Protein AF-A0A961AZD5-F1 (afdb_monomer_lite)

Secondary structure (DSSP, 8-state):
-HHHHHHHHHHHHHHHHTT-------SSSSHHHHHHHHHHHHHTT--HHHHHHHHHHHHHTTTS--S-SSHHHHHHHH-

pLDDT: mean 96.8, std 3.0, range [76.75, 98.75]

Structure (mmCIF, N/CA/C/O backbone):
data_AF-A0A961AZD5-F1
#
_entry.id   AF-A0A961AZD5-F1
#
loop_
_atom_site.group_PDB
_atom_site.id
_atom_site.type_symbol
_atom_site.label_atom_id
_atom_site.label_alt_id
_atom_site.label_comp_id
_atom_site.label_asym_id
_atom_site.label_entity_id
_atom_site.label_seq_id
_atom_site.pdbx_PDB_ins_code
_atom_site.Cartn_x
_atom_site.Cartn_y
_atom_site.Cartn_z
_atom_site.occupancy
_atom_site.B_iso_or_equiv
_atom_site.auth_seq_id
_atom_site.auth_comp_id
_atom_site.auth_asym_id
_atom_site.auth_atom_id
_atom_site.pdbx_PDB_model_num
ATOM 1 N N . GLU A 1 1 ? 6.704 13.431 1.607 1.00 76.75 1 GLU A N 1
ATOM 2 C CA . GLU A 1 1 ? 5.833 12.448 0.925 1.00 76.75 1 GLU A CA 1
ATOM 3 C C . GLU A 1 1 ? 5.157 11.485 1.906 1.00 76.75 1 GLU A C 1
ATOM 5 O O . GLU A 1 1 ? 3.933 11.434 1.942 1.00 76.75 1 GLU A O 1
ATOM 10 N N . GLU A 1 2 ? 5.922 10.825 2.783 1.00 90.56 2 GLU A N 1
ATOM 11 C CA . GLU A 1 2 ? 5.418 9.855 3.776 1.00 90.56 2 GLU A CA 1
ATOM 12 C C . GLU A 1 2 ? 4.226 10.346 4.621 1.00 90.56 2 GLU A C 1
ATOM 14 O O . GLU A 1 2 ? 3.237 9.629 4.758 1.00 90.56 2 GLU A O 1
ATOM 19 N N . LYS A 1 3 ? 4.257 11.585 5.140 1.00 94.19 3 LYS A N 1
ATOM 20 C CA . LYS A 1 3 ? 3.135 12.147 5.922 1.00 94.19 3 LYS A CA 1
ATOM 21 C C . LYS A 1 3 ? 1.807 12.092 5.155 1.00 94.19 3 LYS A C 1
ATOM 23 O O . LYS A 1 3 ? 0.792 11.701 5.724 1.00 94.19 3 LYS A O 1
ATOM 28 N N . GLY A 1 4 ? 1.819 12.456 3.871 1.00 95.25 4 GLY A N 1
ATOM 29 C CA . GLY A 1 4 ? 0.631 12.410 3.017 1.00 95.25 4 GLY A CA 1
ATOM 30 C C . GLY A 1 4 ? 0.140 10.978 2.808 1.00 95.25 4 GLY A C 1
ATOM 31 O O . GLY A 1 4 ? -1.049 10.716 2.948 1.00 95.25 4 GLY A O 1
ATOM 32 N N . ILE A 1 5 ? 1.061 10.038 2.579 1.00 96.06 5 ILE A N 1
ATOM 33 C CA . ILE A 1 5 ? 0.750 8.608 2.433 1.00 96.06 5 ILE A CA 1
ATOM 34 C C . ILE A 1 5 ? 0.095 8.048 3.698 1.00 96.06 5 ILE A C 1
ATOM 36 O O . ILE A 1 5 ? -0.902 7.339 3.601 1.00 96.06 5 ILE A O 1
ATOM 40 N N . ARG A 1 6 ? 0.597 8.393 4.890 1.00 95.75 6 ARG A N 1
ATOM 41 C CA . ARG A 1 6 ? 0.015 7.921 6.157 1.00 95.75 6 ARG A CA 1
ATOM 42 C C . ARG A 1 6 ? -1.379 8.496 6.413 1.00 95.75 6 ARG A C 1
ATOM 44 O O . ARG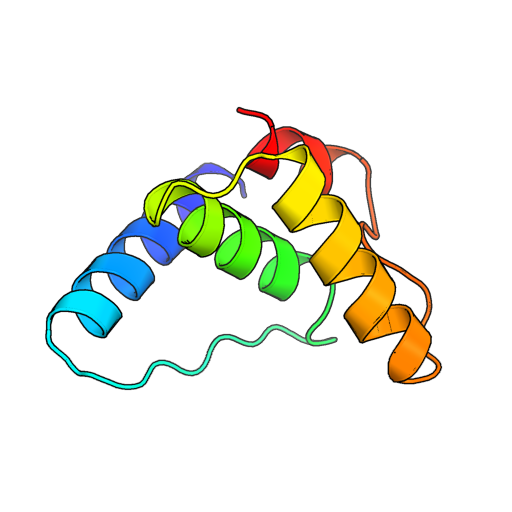 A 1 6 ? -2.242 7.771 6.909 1.00 95.75 6 ARG A O 1
ATOM 51 N N . ILE A 1 7 ? -1.605 9.764 6.058 1.00 97.56 7 ILE A N 1
ATOM 52 C CA . ILE A 1 7 ? -2.931 10.399 6.130 1.00 97.56 7 ILE A CA 1
ATOM 53 C C . ILE A 1 7 ? -3.897 9.705 5.163 1.00 97.56 7 ILE A C 1
ATOM 55 O O . ILE A 1 7 ? -4.974 9.290 5.581 1.00 97.56 7 ILE A O 1
ATOM 59 N N . LEU A 1 8 ? -3.494 9.512 3.904 1.00 97.31 8 LEU A N 1
ATOM 60 C CA . LEU A 1 8 ? -4.307 8.816 2.903 1.00 97.31 8 LEU A CA 1
ATOM 61 C C . LEU A 1 8 ? -4.604 7.376 3.322 1.00 97.31 8 LEU A C 1
ATOM 63 O O . LEU A 1 8 ? -5.756 6.969 3.299 1.00 97.31 8 LEU A O 1
ATOM 67 N N . GLY A 1 9 ? -3.601 6.624 3.777 1.00 97.75 9 GLY A N 1
ATOM 68 C CA . GLY A 1 9 ? -3.791 5.249 4.234 1.00 97.75 9 GLY A CA 1
ATOM 69 C C . GLY A 1 9 ? -4.747 5.145 5.425 1.00 97.75 9 GLY A C 1
ATOM 70 O O . GLY A 1 9 ? -5.534 4.206 5.496 1.00 97.75 9 GLY A O 1
ATOM 71 N N . LYS A 1 10 ? -4.741 6.127 6.339 1.00 98.06 10 LYS A N 1
ATOM 72 C CA . LYS A 1 10 ? -5.743 6.213 7.414 1.00 98.06 10 LYS A CA 1
ATOM 73 C C . LYS A 1 10 ? -7.151 6.440 6.848 1.00 98.06 10 LYS A C 1
ATOM 75 O O . LYS A 1 10 ? -8.050 5.681 7.190 1.00 98.06 10 LYS A O 1
ATOM 80 N N . LEU A 1 11 ? -7.326 7.433 5.975 1.00 98.31 11 LEU A N 1
ATOM 81 C CA . LEU A 1 11 ? -8.631 7.769 5.389 1.00 98.31 11 LEU A CA 1
ATOM 82 C C . LEU A 1 11 ? -9.210 6.613 4.564 1.00 98.31 11 LEU A C 1
ATOM 84 O O . LEU A 1 11 ? -10.389 6.301 4.689 1.00 98.31 11 LEU A O 1
ATOM 88 N N . VAL A 1 12 ? -8.381 5.949 3.753 1.00 98.56 12 VAL A N 1
ATOM 89 C CA . VAL A 1 12 ? -8.792 4.776 2.967 1.00 98.56 12 VAL A CA 1
ATOM 90 C C . VAL A 1 12 ? -9.247 3.649 3.894 1.00 98.5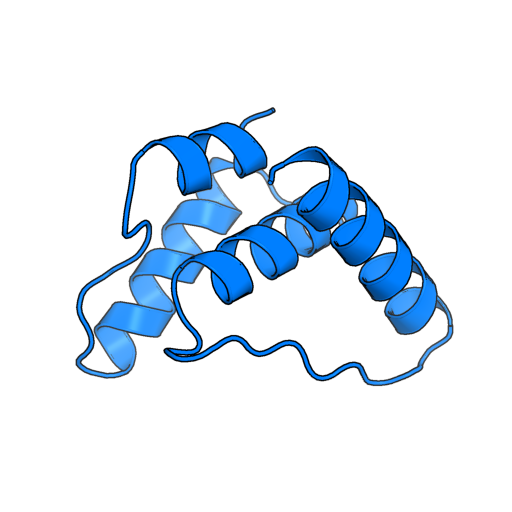6 12 VAL A C 1
ATOM 92 O O . VAL A 1 12 ? -10.306 3.075 3.674 1.00 98.56 12 VAL A O 1
ATOM 95 N N . HIS A 1 13 ? -8.489 3.359 4.954 1.00 98.56 13 HIS A N 1
ATOM 96 C CA . HIS A 1 13 ? -8.856 2.333 5.930 1.00 98.56 13 HIS A CA 1
ATOM 97 C C . HIS A 1 13 ? -10.195 2.640 6.626 1.00 98.56 13 HIS A C 1
ATOM 99 O O . HIS A 1 13 ? -11.053 1.768 6.706 1.00 98.56 13 HIS A O 1
ATOM 105 N N . GLU A 1 14 ? -10.411 3.882 7.073 1.00 98.56 14 GLU A N 1
ATOM 106 C CA . GLU A 1 14 ? -11.680 4.313 7.686 1.00 98.56 14 GLU A CA 1
ATOM 107 C C . GLU A 1 14 ? -12.868 4.169 6.722 1.00 98.56 14 GLU A C 1
ATOM 109 O O . GLU A 1 14 ? -13.932 3.699 7.119 1.00 98.56 14 GLU A O 1
ATOM 114 N N . LYS A 1 15 ? -12.675 4.511 5.444 1.00 98.62 15 LYS A N 1
ATOM 115 C CA . LYS A 1 15 ? -13.697 4.368 4.401 1.00 98.62 15 LYS A CA 1
ATOM 116 C C . LYS A 1 15 ? -14.054 2.910 4.118 1.00 98.62 15 LYS A C 1
ATOM 118 O O . LYS A 1 15 ? -15.234 2.577 4.045 1.00 98.62 15 LYS A O 1
ATOM 123 N N . LEU A 1 16 ? -13.051 2.037 4.045 1.00 98.44 16 LEU A N 1
ATOM 124 C CA . LEU A 1 16 ? -13.270 0.601 3.873 1.00 98.44 16 LEU A CA 1
ATOM 125 C C . LEU A 1 16 ? -14.027 -0.007 5.066 1.00 98.44 16 LEU A C 1
ATOM 127 O O . LEU A 1 16 ? -14.934 -0.808 4.860 1.00 98.44 16 LEU A O 1
ATOM 131 N N . LEU A 1 17 ? -13.719 0.407 6.303 1.00 98.38 17 LEU A N 1
ATOM 132 C CA . LEU A 1 17 ? -14.460 -0.030 7.497 1.00 98.38 17 LEU A CA 1
ATOM 133 C C . LEU A 1 17 ? -15.921 0.445 7.509 1.00 98.38 17 LEU A C 1
ATOM 135 O O . LEU A 1 17 ? -16.773 -0.229 8.083 1.00 98.38 17 LEU A O 1
ATOM 139 N N . ALA A 1 18 ? -16.224 1.571 6.862 1.00 98.44 18 ALA A N 1
ATOM 140 C CA . ALA A 1 18 ? -17.589 2.061 6.676 1.00 98.44 18 ALA A CA 1
ATOM 141 C C . ALA A 1 18 ? -18.361 1.330 5.555 1.00 98.44 18 ALA A C 1
ATOM 143 O O . ALA A 1 18 ? -19.511 1.671 5.284 1.00 98.44 18 ALA A O 1
ATOM 144 N N . GLY A 1 19 ? -17.749 0.339 4.893 1.00 98.38 19 GLY A N 1
ATOM 145 C CA . GLY A 1 19 ? -18.343 -0.382 3.765 1.00 98.38 19 GLY A CA 1
ATOM 146 C C . GLY A 1 19 ? -18.282 0.377 2.434 1.00 98.38 19 GLY A C 1
ATOM 147 O O . GLY A 1 19 ? -18.942 -0.022 1.476 1.00 98.38 19 GLY A O 1
ATOM 148 N N . GLU A 1 20 ? -17.503 1.461 2.350 1.00 98.56 20 GLU A N 1
ATOM 149 C CA . GLU A 1 20 ? -17.319 2.237 1.121 1.00 98.56 20 GLU A CA 1
ATOM 150 C C . GLU A 1 20 ? -16.164 1.669 0.275 1.00 98.56 20 GLU A C 1
ATOM 152 O O . GLU A 1 20 ? -15.098 1.330 0.789 1.00 98.56 20 GLU A O 1
ATOM 157 N N . GLY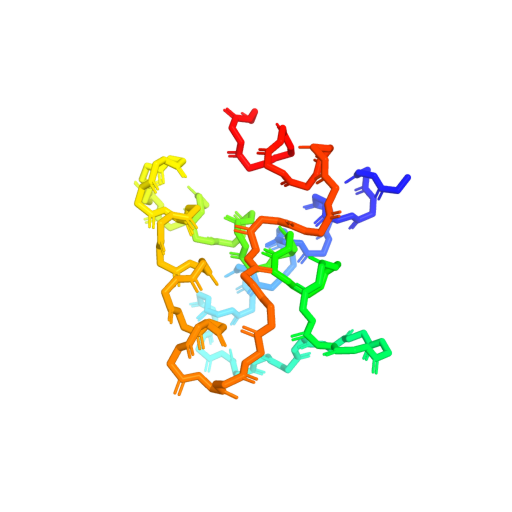 A 1 21 ? -16.341 1.617 -1.049 1.00 97.44 21 GLY A N 1
ATOM 158 C CA . GLY A 1 21 ? -15.259 1.304 -1.987 1.00 97.44 21 GLY A CA 1
ATOM 159 C C . GLY A 1 21 ? -14.361 2.518 -2.248 1.00 97.44 21 GLY A C 1
ATOM 160 O O . GLY A 1 21 ? -14.855 3.632 -2.412 1.00 97.44 21 GLY A O 1
ATOM 161 N N . VAL A 1 22 ? -13.040 2.313 -2.334 1.00 98.06 22 VAL A N 1
ATOM 162 C CA . VAL A 1 22 ? -12.069 3.395 -2.578 1.00 98.06 22 VAL A CA 1
ATOM 163 C C . VAL A 1 22 ? -11.112 3.036 -3.711 1.00 98.06 22 VAL A C 1
ATOM 165 O O . VAL A 1 22 ? -10.452 2.000 -3.675 1.00 98.06 22 VAL A O 1
ATOM 168 N N . ILE A 1 23 ? -10.990 3.926 -4.699 1.00 97.81 23 ILE A N 1
ATOM 169 C CA . ILE A 1 23 ? -10.005 3.810 -5.782 1.00 97.81 23 ILE A CA 1
ATOM 170 C C . ILE A 1 23 ? -8.761 4.619 -5.411 1.00 97.81 23 ILE A C 1
ATOM 172 O O . ILE A 1 23 ? -8.835 5.826 -5.187 1.00 97.81 23 ILE A O 1
ATOM 176 N N . VAL A 1 24 ? -7.601 3.961 -5.395 1.00 97.06 24 VAL A N 1
ATOM 177 C CA . VAL A 1 24 ? -6.295 4.597 -5.175 1.00 97.06 24 VAL A CA 1
ATOM 178 C C . VAL A 1 24 ? -5.465 4.469 -6.446 1.00 97.06 24 VAL A C 1
ATOM 180 O O . VAL A 1 24 ? -5.211 3.362 -6.915 1.00 97.06 24 VAL A O 1
ATOM 183 N N . HIS A 1 25 ? -4.992 5.588 -6.997 1.00 96.69 25 HIS A N 1
ATOM 184 C CA . HIS A 1 25 ? -4.126 5.577 -8.175 1.00 96.69 25 HIS A CA 1
ATOM 185 C C . HIS A 1 25 ? -3.007 6.622 -8.080 1.00 96.69 25 HIS A C 1
ATOM 187 O O . HIS A 1 25 ? -3.054 7.565 -7.294 1.00 96.69 25 HIS A O 1
ATOM 193 N N . CYS A 1 26 ? -1.973 6.429 -8.891 1.00 94.56 26 CYS A N 1
ATOM 194 C CA . CYS A 1 26 ? -0.957 7.429 -9.203 1.00 94.56 26 CYS A CA 1
ATOM 195 C C . CYS A 1 26 ? -0.765 7.437 -10.729 1.00 94.56 26 CYS A C 1
ATOM 197 O O . CYS A 1 26 ? -1.623 6.925 -11.446 1.00 94.56 26 CYS A O 1
ATOM 199 N N . ALA A 1 27 ? 0.339 7.984 -11.241 1.00 94.25 27 ALA A N 1
ATOM 200 C CA . ALA A 1 27 ? 0.605 7.958 -12.682 1.00 94.25 27 ALA A CA 1
ATOM 201 C C . ALA A 1 27 ? 0.804 6.525 -13.224 1.00 94.25 27 ALA A C 1
ATOM 203 O O . ALA A 1 27 ? 0.257 6.179 -14.261 1.00 94.25 27 ALA A O 1
ATOM 204 N N . GLY A 1 28 ? 1.557 5.678 -12.506 1.00 91.38 28 GLY A N 1
ATOM 205 C CA . GLY A 1 28 ? 1.872 4.303 -12.937 1.00 91.38 28 GLY A CA 1
ATOM 206 C C . GLY A 1 28 ? 1.086 3.198 -12.222 1.00 91.38 28 GLY A C 1
ATOM 207 O O . GLY A 1 28 ? 1.202 2.025 -12.583 1.00 91.38 28 GLY A O 1
ATOM 208 N N . GLY A 1 29 ? 0.316 3.555 -11.188 1.00 94.81 29 GLY A N 1
ATOM 209 C CA . GLY A 1 29 ? -0.443 2.608 -10.367 1.00 94.81 29 GLY A CA 1
ATOM 210 C C . GLY A 1 29 ? 0.417 1.524 -9.705 1.00 94.81 29 GLY A C 1
ATOM 211 O O . GLY A 1 29 ? -0.035 0.385 -9.620 1.00 94.81 29 GLY A O 1
ATOM 212 N N . ARG A 1 30 ? 1.662 1.850 -9.318 1.00 95.69 30 ARG A N 1
ATOM 213 C CA . ARG A 1 30 ? 2.641 0.899 -8.758 1.00 95.69 30 ARG A CA 1
ATOM 214 C C . ARG A 1 30 ? 3.296 1.403 -7.475 1.00 95.69 30 ARG A C 1
ATOM 216 O O . ARG A 1 30 ? 2.857 1.019 -6.407 1.00 95.69 30 ARG A O 1
ATOM 223 N N . GLY A 1 31 ? 4.255 2.323 -7.537 1.00 96.88 31 GLY A N 1
ATOM 224 C CA . GLY A 1 31 ? 5.045 2.761 -6.380 1.00 96.88 31 GLY A CA 1
ATOM 225 C C . GLY A 1 31 ? 4.215 3.440 -5.302 1.00 96.88 31 GLY A C 1
ATOM 226 O O . GLY A 1 31 ? 3.886 2.817 -4.300 1.00 96.88 31 GLY A O 1
ATOM 227 N N . ARG A 1 32 ? 3.813 4.699 -5.534 1.00 96.88 32 ARG A N 1
ATOM 228 C CA . ARG A 1 32 ? 3.001 5.491 -4.580 1.00 96.88 32 ARG A CA 1
ATOM 229 C C . ARG A 1 32 ? 1.656 4.839 -4.248 1.00 96.88 32 ARG A C 1
ATOM 231 O O . ARG A 1 32 ? 1.218 4.895 -3.104 1.00 96.88 32 ARG A O 1
ATOM 238 N N . THR A 1 33 ? 1.015 4.214 -5.238 1.00 97.25 33 THR A N 1
ATOM 239 C CA . THR A 1 33 ? -0.225 3.451 -5.027 1.00 97.25 33 THR A CA 1
ATOM 240 C C . THR A 1 33 ? 0.024 2.282 -4.083 1.00 97.25 33 THR A C 1
ATOM 242 O O . THR A 1 33 ? -0.653 2.185 -3.066 1.00 97.25 33 THR A O 1
ATOM 245 N N . GLY A 1 34 ? 1.035 1.457 -4.363 1.00 97.50 34 GLY A N 1
ATOM 246 C CA . GLY A 1 34 ? 1.441 0.339 -3.519 1.00 97.50 34 GLY A CA 1
ATOM 247 C C . GLY A 1 34 ? 1.850 0.781 -2.119 1.00 97.50 34 GLY A C 1
ATOM 248 O O . GLY A 1 34 ? 1.487 0.121 -1.160 1.00 97.50 34 GLY A O 1
ATOM 249 N N . THR A 1 35 ? 2.488 1.944 -1.949 1.00 98.19 35 THR A N 1
ATOM 250 C CA . THR A 1 35 ? 2.812 2.457 -0.608 1.00 98.19 35 THR A CA 1
ATOM 251 C C . THR A 1 35 ? 1.559 2.822 0.196 1.00 98.19 35 THR A C 1
ATOM 253 O O . THR A 1 35 ? 1.472 2.479 1.372 1.00 98.19 35 THR A O 1
ATOM 256 N N . VAL A 1 36 ? 0.563 3.483 -0.413 1.00 98.31 36 VAL A N 1
ATOM 257 C CA . VAL A 1 36 ? -0.718 3.769 0.265 1.00 98.31 36 VAL A CA 1
ATOM 258 C C . VAL A 1 36 ? -1.449 2.470 0.601 1.00 98.31 36 VAL A C 1
ATOM 260 O O . VAL A 1 36 ? -1.877 2.299 1.741 1.00 98.31 36 VAL A O 1
ATOM 263 N N . LEU A 1 37 ? -1.555 1.542 -0.355 1.00 98.31 37 LEU A N 1
ATOM 264 C CA . LEU A 1 37 ? -2.191 0.238 -0.138 1.00 98.31 37 LEU A CA 1
ATOM 265 C C . LEU A 1 37 ? -1.457 -0.581 0.929 1.00 98.31 37 LEU A C 1
ATOM 267 O O . LEU A 1 37 ? -2.098 -1.199 1.771 1.00 98.31 37 LEU A O 1
ATOM 271 N N . GLY A 1 38 ? -0.128 -0.521 0.957 1.00 98.25 38 GLY A N 1
ATOM 272 C CA . GLY A 1 38 ? 0.681 -1.183 1.967 1.00 98.25 38 GLY A CA 1
ATOM 273 C C . GLY A 1 38 ? 0.399 -0.646 3.366 1.00 98.25 38 GLY A C 1
ATOM 274 O O . GLY A 1 38 ? 0.173 -1.428 4.284 1.00 98.25 38 GLY A O 1
ATOM 275 N N . VAL A 1 39 ? 0.287 0.679 3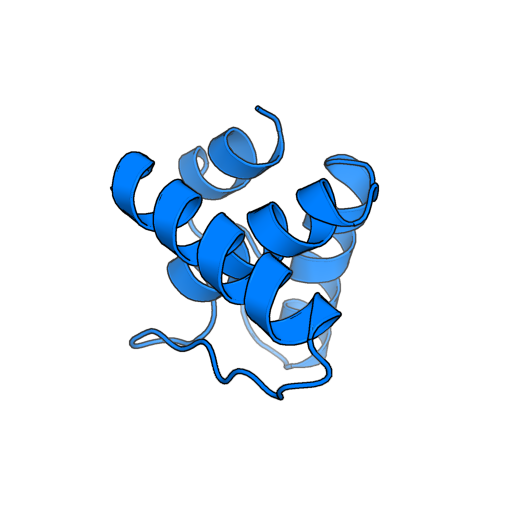.531 1.00 98.31 39 VAL A N 1
ATOM 276 C CA . VAL A 1 39 ? -0.152 1.280 4.805 1.00 98.31 39 VAL A CA 1
ATOM 277 C C . VAL A 1 39 ? -1.560 0.814 5.190 1.00 98.31 39 VAL A C 1
ATOM 279 O O . VAL A 1 39 ? -1.800 0.531 6.361 1.00 98.31 39 VAL A O 1
ATOM 282 N N . VAL A 1 40 ? -2.491 0.714 4.238 1.00 98.44 40 VAL A N 1
ATOM 283 C CA . VAL A 1 40 ? -3.857 0.225 4.501 1.00 98.44 40 VAL A CA 1
ATOM 284 C C . VAL A 1 40 ? -3.838 -1.227 4.982 1.00 98.44 40 VAL A C 1
ATOM 286 O O . VAL A 1 40 ? -4.451 -1.534 6.001 1.00 98.44 40 VAL A O 1
ATOM 289 N N . LEU A 1 41 ? -3.090 -2.110 4.318 1.00 98.44 41 LEU A N 1
ATOM 290 C CA . LEU A 1 41 ? -2.966 -3.514 4.720 1.00 98.44 41 LEU A CA 1
ATOM 291 C C . LEU A 1 41 ? -2.304 -3.652 6.100 1.00 98.44 41 LEU A C 1
ATOM 293 O O . LEU A 1 41 ? -2.788 -4.400 6.945 1.00 98.44 41 LEU A O 1
ATOM 297 N N . ARG A 1 42 ? -1.269 -2.855 6.396 1.00 98.38 42 ARG A N 1
ATOM 298 C CA . ARG A 1 42 ? -0.682 -2.805 7.747 1.00 98.38 42 ARG A CA 1
ATOM 299 C C . ARG A 1 42 ? -1.715 -2.426 8.809 1.00 98.38 42 ARG A C 1
ATOM 301 O O . ARG A 1 42 ? -1.686 -2.979 9.903 1.00 98.38 42 ARG A O 1
ATOM 308 N N . ARG A 1 43 ? -2.653 -1.523 8.496 1.00 97.69 43 ARG A N 1
ATOM 309 C CA . ARG A 1 43 ? -3.745 -1.140 9.412 1.00 97.69 43 ARG A CA 1
ATOM 310 C C . ARG A 1 43 ? -4.777 -2.242 9.627 1.00 97.69 43 ARG A C 1
ATOM 312 O O . ARG A 1 43 ? -5.317 -2.324 10.724 1.00 97.69 43 ARG A O 1
ATOM 319 N N . PHE A 1 44 ? -4.985 -3.103 8.635 1.00 97.94 44 PHE A N 1
ATOM 320 C CA . PHE A 1 44 ? -5.800 -4.312 8.774 1.00 97.94 44 PHE A CA 1
ATOM 321 C C . PHE A 1 44 ? -5.095 -5.452 9.530 1.00 97.94 44 PHE A C 1
ATOM 323 O O . PHE A 1 44 ? -5.725 -6.467 9.807 1.00 97.94 44 PHE A O 1
ATOM 330 N N . GLY A 1 45 ? -3.822 -5.286 9.905 1.00 98.06 45 GLY A N 1
ATOM 331 C CA . GLY A 1 45 ? -3.094 -6.227 10.762 1.00 98.06 45 GLY A CA 1
ATOM 332 C C . GLY A 1 45 ? -2.125 -7.160 10.036 1.00 98.06 45 GLY A C 1
ATOM 333 O O . GLY A 1 45 ? -1.461 -7.953 10.698 1.00 98.06 45 GLY A O 1
ATOM 334 N N . PHE A 1 46 ? -1.981 -7.048 8.712 1.00 98.62 46 PHE A N 1
ATOM 335 C CA . PHE A 1 46 ? -0.993 -7.830 7.963 1.00 98.62 46 PHE A CA 1
ATOM 336 C C . PHE A 1 46 ? 0.438 -7.430 8.345 1.00 98.62 46 PHE A C 1
ATOM 338 O O . PHE A 1 46 ? 0.733 -6.255 8.612 1.00 98.62 46 PHE A O 1
ATOM 345 N N . SER A 1 47 ? 1.360 -8.392 8.370 1.00 98.56 47 SER A N 1
ATOM 346 C CA . SER A 1 47 ? 2.775 -8.111 8.612 1.00 98.56 47 SER A CA 1
ATOM 347 C C . SER A 1 47 ? 3.387 -7.327 7.448 1.00 98.56 47 SER A C 1
ATOM 349 O O . SER A 1 47 ? 2.938 -7.411 6.307 1.00 98.56 47 SER A O 1
ATOM 351 N N . ALA A 1 48 ? 4.441 -6.553 7.717 1.00 98.38 48 ALA A N 1
ATOM 352 C CA . ALA A 1 48 ? 5.135 -5.818 6.658 1.00 98.38 48 ALA A CA 1
ATOM 353 C C . ALA A 1 48 ? 5.676 -6.746 5.566 1.00 98.38 48 ALA A C 1
ATOM 355 O O . ALA A 1 48 ? 5.591 -6.406 4.392 1.00 98.38 48 ALA A O 1
ATOM 356 N N . ARG A 1 49 ? 6.154 -7.934 5.949 1.00 98.38 49 ARG A N 1
ATOM 357 C CA . ARG A 1 49 ? 6.624 -8.949 5.009 1.00 98.38 49 ARG A CA 1
ATOM 358 C C . ARG A 1 49 ? 5.511 -9.410 4.070 1.00 98.38 49 ARG A C 1
ATOM 360 O O . ARG A 1 49 ? 5.680 -9.288 2.867 1.00 98.38 49 ARG A O 1
ATOM 367 N N . GLU A 1 50 ? 4.372 -9.849 4.611 1.00 98.62 50 GLU A N 1
ATOM 368 C CA . GLU A 1 50 ? 3.225 -10.292 3.798 1.00 98.62 50 GLU A CA 1
ATOM 369 C C . GLU A 1 50 ? 2.769 -9.204 2.824 1.00 98.62 50 GLU A C 1
ATOM 371 O O . GLU A 1 50 ? 2.482 -9.480 1.665 1.00 98.62 50 GLU A O 1
ATOM 376 N N . VAL A 1 51 ? 2.733 -7.952 3.285 1.00 98.75 51 VAL A N 1
ATOM 377 C CA . VAL A 1 51 ? 2.337 -6.816 2.451 1.00 98.75 51 VAL A CA 1
ATOM 378 C C . VAL A 1 51 ? 3.321 -6.583 1.312 1.00 98.75 51 VAL A C 1
ATOM 380 O O . VAL A 1 51 ? 2.899 -6.365 0.180 1.00 98.75 51 VAL A O 1
ATOM 383 N N . VAL A 1 52 ? 4.620 -6.590 1.604 1.00 98.56 52 VAL A N 1
ATOM 384 C CA . VAL A 1 52 ? 5.646 -6.342 0.590 1.00 98.56 52 VAL A CA 1
ATOM 385 C C . VAL A 1 52 ? 5.674 -7.475 -0.434 1.00 98.56 52 VAL A C 1
ATOM 387 O O . VAL A 1 52 ? 5.675 -7.185 -1.628 1.00 98.56 52 VAL A O 1
ATOM 390 N N . ASP A 1 53 ? 5.635 -8.727 0.026 1.00 98.56 53 ASP A N 1
ATOM 391 C CA . ASP A 1 53 ? 5.644 -9.914 -0.832 1.00 98.56 53 ASP A CA 1
ATOM 392 C C . ASP A 1 53 ? 4.405 -9.911 -1.750 1.00 98.56 53 ASP A C 1
ATOM 394 O O . ASP A 1 53 ? 4.532 -10.002 -2.969 1.00 98.56 53 ASP A O 1
ATOM 398 N N . TYR A 1 54 ? 3.212 -9.650 -1.203 1.00 98.56 54 TYR A N 1
ATOM 399 C CA . TYR A 1 54 ? 1.976 -9.569 -1.990 1.00 98.56 54 TYR A CA 1
ATOM 400 C C . TYR A 1 54 ? 1.994 -8.448 -3.043 1.00 98.56 54 TYR A C 1
ATOM 402 O O . TYR A 1 54 ? 1.542 -8.636 -4.177 1.00 98.56 54 TYR A O 1
ATOM 410 N N . LEU A 1 55 ? 2.496 -7.260 -2.682 1.00 98.31 55 LEU A N 1
ATOM 411 C CA . LEU A 1 55 ? 2.604 -6.139 -3.618 1.00 98.31 55 LEU A CA 1
ATOM 412 C C . LEU A 1 55 ? 3.612 -6.427 -4.736 1.00 98.31 55 LEU A C 1
ATOM 414 O O . LEU A 1 55 ? 3.392 -5.994 -5.867 1.00 98.31 55 LEU A O 1
ATOM 418 N N . ASP A 1 56 ? 4.695 -7.145 -4.450 1.00 98.56 56 ASP A N 1
ATOM 419 C CA . ASP A 1 56 ? 5.652 -7.562 -5.473 1.00 98.56 56 ASP A CA 1
ATOM 420 C C . ASP A 1 56 ? 5.021 -8.588 -6.427 1.00 98.56 56 ASP A C 1
ATOM 422 O O . ASP A 1 56 ? 4.947 -8.361 -7.640 1.00 98.56 56 ASP A O 1
ATOM 426 N N . GLU A 1 57 ? 4.447 -9.656 -5.869 1.00 98.38 57 GLU A N 1
ATOM 427 C CA . GLU A 1 57 ? 3.821 -10.755 -6.609 1.00 98.38 57 GLU A CA 1
ATOM 428 C C . GLU A 1 57 ? 2.714 -10.274 -7.554 1.00 98.38 57 GLU A C 1
ATOM 430 O O . GLU A 1 57 ? 2.688 -10.660 -8.725 1.00 98.38 57 GLU A O 1
ATOM 435 N N . ILE A 1 58 ? 1.823 -9.383 -7.102 1.00 96.94 58 ILE A N 1
ATOM 436 C CA . ILE A 1 58 ? 0.727 -8.885 -7.948 1.00 96.94 58 ILE A CA 1
ATOM 437 C C . ILE A 1 58 ? 1.233 -8.036 -9.120 1.00 96.94 58 ILE A C 1
ATOM 439 O O . ILE A 1 58 ? 0.591 -7.978 -10.171 1.00 96.94 58 ILE A O 1
ATOM 443 N N . HIS A 1 59 ? 2.366 -7.348 -8.967 1.00 96.69 59 HIS A N 1
ATOM 444 C CA . HIS A 1 59 ? 2.959 -6.579 -10.056 1.00 96.69 59 HIS A CA 1
ATOM 445 C C . HIS A 1 59 ? 3.691 -7.482 -11.049 1.00 96.69 59 HIS A C 1
ATOM 447 O O . HIS A 1 59 ? 3.511 -7.294 -12.256 1.00 96.69 59 HIS A O 1
ATOM 453 N N . LEU A 1 60 ? 4.405 -8.499 -10.564 1.00 97.38 60 LEU A N 1
ATOM 454 C CA . LEU A 1 60 ? 5.028 -9.523 -11.404 1.00 97.38 60 LEU A CA 1
ATOM 455 C C . LEU A 1 60 ? 3.985 -10.317 -12.205 1.00 97.38 60 LEU A C 1
ATOM 457 O O . LEU A 1 60 ? 4.134 -10.479 -13.413 1.00 97.38 60 LEU A O 1
ATOM 461 N N . ALA A 1 61 ? 2.874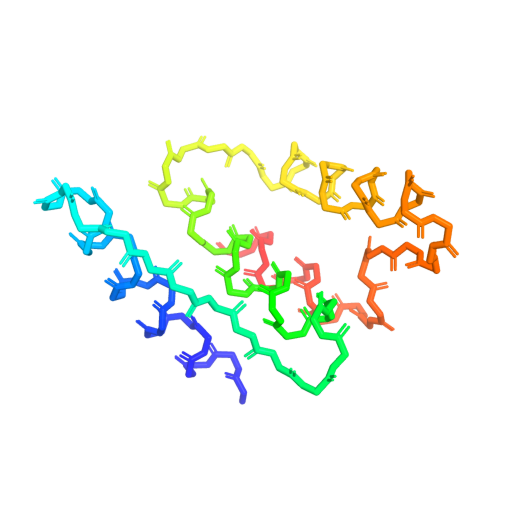 -10.716 -11.577 1.00 97.25 61 ALA A N 1
ATOM 462 C CA . ALA A 1 61 ? 1.764 -11.416 -12.234 1.00 97.25 61 ALA A CA 1
ATOM 463 C C . ALA A 1 61 ? 1.073 -10.586 -13.334 1.00 97.25 61 ALA A C 1
ATOM 465 O O . ALA A 1 61 ? 0.368 -11.126 -14.182 1.00 97.25 61 ALA A O 1
ATOM 466 N N . ARG A 1 62 ? 1.270 -9.262 -13.329 1.00 93.38 62 ARG A N 1
ATOM 467 C CA . ARG A 1 62 ? 0.775 -8.327 -14.353 1.00 93.38 62 ARG A CA 1
ATOM 468 C C . ARG A 1 62 ? 1.827 -7.994 -15.412 1.00 93.38 62 ARG A C 1
ATOM 470 O O . ARG A 1 62 ? 1.669 -6.986 -16.101 1.00 93.38 62 ARG A O 1
ATOM 477 N N . GLU A 1 63 ? 2.907 -8.773 -15.480 1.00 95.31 63 GLU A N 1
ATOM 478 C CA . GLU A 1 63 ? 4.041 -8.573 -16.392 1.00 95.31 63 GLU A CA 1
ATOM 479 C C . GLU A 1 63 ? 4.690 -7.183 -16.241 1.00 95.31 63 GLU A C 1
ATOM 481 O O . GLU A 1 63 ? 5.234 -6.607 -17.185 1.00 95.31 63 GLU A O 1
ATOM 486 N N . LYS A 1 64 ? 4.628 -6.609 -15.031 1.00 92.38 64 LYS A N 1
ATOM 487 C CA . LYS A 1 64 ? 5.327 -5.369 -14.680 1.00 92.38 64 LYS A CA 1
ATOM 488 C C . LYS A 1 64 ? 6.585 -5.690 -13.883 1.00 92.38 64 LYS A C 1
ATOM 490 O O . LYS A 1 64 ? 6.699 -6.741 -13.262 1.00 92.38 64 LYS A O 1
ATOM 495 N N . ALA A 1 65 ? 7.505 -4.729 -13.832 1.00 94.62 65 ALA A N 1
ATOM 496 C CA . ALA A 1 65 ? 8.540 -4.746 -12.807 1.00 94.62 65 ALA A CA 1
ATOM 497 C C . ALA A 1 65 ? 7.890 -4.767 -11.412 1.00 94.62 65 ALA A C 1
ATOM 499 O O . ALA A 1 65 ? 6.852 -4.127 -11.205 1.00 94.62 65 ALA A O 1
ATOM 500 N N . GLY A 1 66 ? 8.532 -5.474 -10.485 1.00 96.50 66 GLY A N 1
ATOM 501 C CA . GLY A 1 66 ? 8.073 -5.678 -9.116 1.00 96.50 66 GLY A CA 1
ATOM 502 C C . GLY A 1 66 ? 7.886 -4.404 -8.285 1.00 96.50 66 GLY A C 1
ATOM 503 O O . GLY A 1 66 ? 8.011 -3.269 -8.772 1.00 96.50 66 GLY A O 1
ATOM 504 N N . TRP A 1 67 ? 7.580 -4.596 -7.008 1.00 97.94 67 TRP A N 1
ATOM 505 C CA . TRP A 1 67 ? 7.450 -3.544 -6.004 1.00 97.94 67 TRP A CA 1
ATOM 506 C C . TRP A 1 67 ? 8.345 -3.874 -4.799 1.00 97.94 67 TRP A C 1
ATOM 508 O O . TRP A 1 67 ? 8.374 -5.013 -4.347 1.00 97.94 67 TRP A O 1
ATOM 518 N N . PRO A 1 68 ? 9.073 -2.903 -4.222 1.00 97.56 68 PRO A N 1
ATOM 519 C CA . PRO A 1 68 ? 8.994 -1.462 -4.462 1.00 97.56 68 PRO A CA 1
ATOM 520 C C . PRO A 1 68 ? 9.790 -0.964 -5.679 1.00 97.56 68 PRO A C 1
ATOM 522 O O . PRO A 1 68 ? 10.731 -1.597 -6.141 1.00 97.56 68 PRO A O 1
ATOM 525 N N . GLU A 1 69 ? 9.454 0.239 -6.154 1.00 96.88 69 GLU A N 1
ATOM 526 C CA . GLU A 1 69 ? 10.248 0.980 -7.151 1.00 96.88 69 GLU A CA 1
ATOM 527 C C . GLU A 1 69 ? 11.470 1.676 -6.526 1.00 96.88 69 GLU A C 1
ATOM 529 O O . GLU A 1 69 ? 12.436 1.979 -7.220 1.00 96.88 69 GLU A O 1
ATOM 534 N N . ALA A 1 70 ? 11.417 1.965 -5.224 1.00 96.00 70 ALA A N 1
ATOM 535 C CA . ALA A 1 70 ? 12.483 2.612 -4.463 1.00 96.00 70 ALA A CA 1
ATOM 536 C C . ALA A 1 70 ? 12.433 2.172 -2.991 1.00 96.00 70 ALA A C 1
ATOM 538 O O . ALA A 1 70 ? 11.346 1.931 -2.464 1.00 96.00 70 ALA A O 1
ATOM 539 N N . SER A 1 71 ? 13.586 2.114 -2.311 1.00 96.81 71 SER A N 1
ATOM 540 C CA . SER A 1 71 ? 13.697 1.561 -0.945 1.00 96.81 71 SER A CA 1
ATOM 541 C C . SER A 1 71 ? 12.714 2.189 0.046 1.00 96.81 71 SER A C 1
ATOM 543 O O . SER A 1 71 ? 12.042 1.473 0.787 1.00 96.81 71 SER A O 1
ATOM 545 N N . TRP A 1 72 ? 12.530 3.510 -0.027 1.00 96.19 72 TRP A N 1
ATOM 546 C CA . TRP A 1 72 ? 11.659 4.260 0.876 1.00 96.19 72 TRP A CA 1
ATOM 547 C C . TRP A 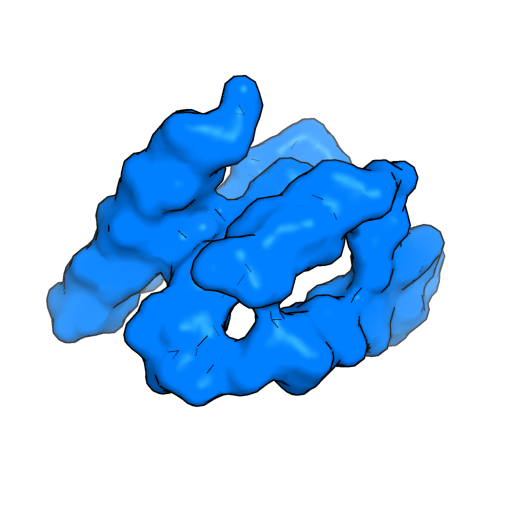1 72 ? 10.208 3.757 0.882 1.00 96.19 72 TRP A C 1
ATOM 549 O O . TRP A 1 72 ? 9.516 3.881 1.887 1.00 96.19 72 TRP A O 1
ATOM 559 N N . GLN A 1 73 ? 9.722 3.172 -0.216 1.00 97.69 73 GLN A N 1
ATOM 560 C CA . GLN A 1 73 ? 8.351 2.659 -0.297 1.00 97.69 73 GLN A CA 1
ATOM 561 C C . GLN A 1 73 ? 8.159 1.441 0.611 1.00 97.69 73 GLN A C 1
ATOM 563 O O . GLN A 1 73 ? 7.133 1.338 1.281 1.00 97.69 73 GLN A O 1
ATOM 568 N N . ARG A 1 74 ? 9.164 0.559 0.671 1.00 97.81 74 ARG A N 1
ATOM 569 C CA . ARG A 1 74 ? 9.220 -0.562 1.616 1.00 97.81 74 ARG A CA 1
ATOM 570 C C . ARG A 1 74 ? 9.397 -0.050 3.044 1.00 97.81 74 ARG A C 1
ATOM 572 O O . ARG A 1 74 ? 8.639 -0.450 3.920 1.00 97.81 74 ARG A O 1
ATOM 579 N N . GLU A 1 75 ? 10.311 0.898 3.259 1.00 97.88 75 GLU A N 1
ATOM 580 C CA . GLU A 1 75 ? 10.575 1.471 4.589 1.00 97.88 75 GLU A CA 1
ATOM 581 C C . GLU A 1 75 ? 9.313 2.086 5.226 1.00 97.88 75 GLU A C 1
ATOM 583 O O . GLU A 1 75 ? 9.107 1.981 6.433 1.00 97.88 75 GLU A O 1
ATOM 588 N N . VAL A 1 76 ? 8.433 2.704 4.428 1.00 97.38 76 VAL A N 1
ATOM 589 C CA . VAL A 1 76 ? 7.153 3.251 4.916 1.00 97.38 76 VAL A CA 1
ATOM 590 C C . VAL A 1 76 ? 6.195 2.158 5.399 1.00 97.38 76 VAL A C 1
ATOM 592 O O . VAL A 1 76 ? 5.438 2.399 6.336 1.00 97.38 76 VAL A O 1
ATOM 595 N N . VAL A 1 77 ? 6.209 0.977 4.777 1.00 97.62 77 VAL A N 1
ATOM 596 C CA . VAL A 1 77 ? 5.351 -0.163 5.150 1.00 97.62 77 VAL A CA 1
ATOM 597 C C . VAL A 1 77 ? 5.899 -0.897 6.380 1.00 97.62 77 VAL A C 1
ATOM 599 O O . VAL A 1 77 ? 5.128 -1.397 7.204 1.00 97.62 77 VAL A O 1
ATOM 602 N N . GLU A 1 78 ? 7.222 -0.944 6.522 1.00 96.31 78 GLU A N 1
ATOM 603 C CA . GLU A 1 78 ? 7.909 -1.602 7.638 1.00 96.31 78 GLU A CA 1
ATOM 604 C C . GLU A 1 78 ? 7.803 -0.827 8.964 1.00 96.31 78 GLU A C 1
ATOM 606 O O . GLU A 1 78 ? 7.851 -1.449 10.025 1.00 96.31 78 GLU A O 1
ATOM 611 N N . ARG A 1 79 ? 7.601 0.498 8.910 1.00 88.19 79 ARG A N 1
ATOM 612 C CA . ARG A 1 79 ? 7.401 1.394 10.068 1.00 88.19 79 ARG A CA 1
ATOM 613 C C . ARG A 1 79 ? 5.933 1.542 10.478 1.00 88.19 79 ARG A C 1
ATOM 615 O O . ARG A 1 79 ? 5.599 1.117 11.601 1.00 88.19 79 ARG A O 1
#

Sequence (79 aa):
EEKGIRILGKLVHEKLLAGEGVIVHCAGGRGRTGTVLGVVLRRFGFSAREVVDYLDEIHLAREKAGWPEASWQREVVER

Radius of gyration: 11.83 Å; chains: 1; bounding box: 32×24×27 Å

Foldseek 3Di:
DLVVLLVLLVVCLVCVVVVHDDDFADPVCAASVLLSVLSNVVVVPDALVVSQVVSQVVQVVVVHHGDDPDPVSSVSSND